Protein AF-A0A1R3GZV9-F1 (afdb_monomer_lite)

Organism: NCBI:txid93759

pLDDT: mean 89.67, std 16.59, range [40.22, 98.75]

Sequence (121 aa):
MQRKKGKVQRLSVRMKKLRSEMVEISEEQQKIKEGQRQVREKFEAIEFECDQLRKETNLILKQSVSTQIRLAFMFQILKARENGEFDKAAQLTSSLREFIARENQQKKILAPADEHALRNK

Secondary structure (DSSP, 8-state):
-HHHHHHHHHHHHHHHHHHHHHHHHHHHHHHHHHHHHHHHHHHHHHHHHHHHHHHHHHHHHHHHHHHHHHHHHHHHHHHHHHTT-HHHHHHHHHHHHHHHHHHHHHHHHT---TTSTTS--

Foldseek 3Di:
DVVVVVVVVVVVVVVVVVVVVVVVVVVVVVVVVVVVVVVVVVVVVVVVVVVVVVVVVVVVVVVVVLVVVLVVLVVVLVVCVVVVVVVVNVVSVVVSVVSVVVVVVVVVVPDPPPPPPPPDD

Structure (mmCIF, N/CA/C/O backbone):
data_AF-A0A1R3GZV9-F1
#
_entry.id   AF-A0A1R3GZV9-F1
#
loop_
_atom_site.group_PDB
_atom_site.id
_atom_site.type_symbol
_atom_site.label_atom_id
_atom_site.label_alt_id
_atom_site.label_comp_id
_atom_site.label_asym_id
_atom_site.label_entity_id
_atom_site.label_seq_id
_atom_site.pdbx_PDB_ins_code
_atom_site.Cartn_x
_atom_site.Cartn_y
_atom_site.Cartn_z
_atom_site.occupancy
_atom_site.B_iso_or_equiv
_atom_site.auth_seq_id
_atom_site.auth_comp_id
_atom_site.auth_asym_id
_atom_site.auth_atom_id
_atom_site.pdbx_PDB_model_num
ATOM 1 N N . MET A 1 1 ? -40.115 -5.991 71.607 1.00 56.81 1 MET A N 1
ATOM 2 C CA . MET A 1 1 ? -40.202 -5.242 70.324 1.00 56.81 1 MET A CA 1
ATOM 3 C C . MET A 1 1 ? -38.918 -4.498 69.906 1.00 56.81 1 MET A C 1
ATOM 5 O O . MET A 1 1 ? -38.694 -4.364 68.708 1.00 56.81 1 MET A O 1
ATOM 9 N N . GLN A 1 2 ? -38.039 -4.056 70.820 1.00 60.59 2 GLN A N 1
ATOM 10 C CA . GLN A 1 2 ? -36.851 -3.240 70.478 1.00 60.59 2 GLN A CA 1
ATOM 11 C C . GLN A 1 2 ? -35.790 -3.943 69.592 1.00 60.59 2 GLN A C 1
ATOM 13 O O . GLN A 1 2 ? -35.286 -3.339 68.648 1.00 60.59 2 GLN A O 1
ATOM 18 N N . ARG A 1 3 ? -35.513 -5.245 69.796 1.00 62.59 3 ARG A N 1
ATOM 19 C CA . ARG A 1 3 ? -34.551 -6.022 68.972 1.00 62.59 3 ARG A CA 1
ATOM 20 C C . ARG A 1 3 ? -34.915 -6.113 67.477 1.00 62.59 3 ARG A C 1
ATOM 22 O O . ARG A 1 3 ? -34.016 -6.174 66.641 1.00 62.59 3 ARG A O 1
ATOM 29 N N . LYS A 1 4 ? -36.211 -6.107 67.121 1.00 66.12 4 LYS A N 1
ATOM 30 C CA . LYS A 1 4 ? -36.667 -6.116 65.712 1.00 66.12 4 LYS A CA 1
ATOM 31 C C . LYS A 1 4 ? -36.413 -4.763 65.027 1.00 66.12 4 LYS A C 1
ATOM 33 O O . LYS A 1 4 ? -35.942 -4.760 63.895 1.00 66.12 4 LYS A O 1
ATOM 38 N N . LYS A 1 5 ? -36.620 -3.632 65.721 1.00 70.69 5 LYS A N 1
ATOM 39 C CA . LYS A 1 5 ? -36.350 -2.279 65.185 1.00 70.69 5 LYS A CA 1
ATOM 40 C C . LYS A 1 5 ? -34.868 -2.074 64.835 1.00 70.69 5 LYS A C 1
ATOM 42 O O . LYS A 1 5 ? -34.565 -1.617 63.738 1.00 70.69 5 LYS A O 1
ATOM 47 N N . GLY A 1 6 ? -33.945 -2.511 65.698 1.00 79.06 6 GLY A N 1
ATOM 48 C CA . GLY A 1 6 ? -32.500 -2.404 65.435 1.00 79.06 6 GLY A CA 1
ATOM 49 C C . GLY A 1 6 ? -32.016 -3.214 64.221 1.00 79.06 6 GLY A C 1
ATOM 50 O O . GLY A 1 6 ? -31.146 -2.757 63.478 1.00 79.06 6 GLY A O 1
ATOM 51 N N . LYS A 1 7 ? -32.605 -4.395 63.964 1.00 81.75 7 LYS A N 1
ATOM 52 C CA . LYS A 1 7 ? -32.315 -5.189 62.753 1.00 81.75 7 LYS A CA 1
ATOM 53 C C . LYS A 1 7 ? -32.810 -4.498 61.479 1.00 81.75 7 LYS A C 1
ATOM 55 O O . LYS A 1 7 ? -32.061 -4.438 60.508 1.00 81.75 7 LYS A O 1
ATOM 60 N N . VAL A 1 8 ? -34.027 -3.951 61.496 1.00 87.94 8 VAL A N 1
ATOM 61 C CA . VAL A 1 8 ? -34.605 -3.215 60.355 1.00 87.94 8 VAL A CA 1
ATOM 62 C C . VAL A 1 8 ? -33.770 -1.976 60.025 1.00 87.94 8 VAL A C 1
ATOM 64 O O . VAL A 1 8 ? -33.472 -1.720 58.861 1.00 87.94 8 VAL A O 1
ATOM 67 N N . GLN A 1 9 ? -33.307 -1.249 61.042 1.00 88.50 9 GLN A N 1
ATOM 68 C CA . GLN A 1 9 ? -32.485 -0.057 60.841 1.00 88.50 9 GLN A CA 1
ATOM 69 C C . GLN A 1 9 ? -31.104 -0.391 60.257 1.00 88.50 9 GLN A C 1
ATOM 71 O O . GLN A 1 9 ? -30.650 0.270 59.326 1.00 88.50 9 GLN A O 1
ATOM 76 N N . ARG A 1 10 ? -30.472 -1.481 60.717 1.00 90.38 10 ARG A N 1
ATOM 77 C CA . ARG A 1 10 ? -29.214 -1.985 60.141 1.00 90.38 10 ARG A CA 1
ATOM 78 C C . ARG A 1 10 ? -29.379 -2.419 58.680 1.00 90.38 10 ARG A C 1
ATOM 80 O O . ARG A 1 10 ? -28.494 -2.163 57.866 1.00 90.38 10 ARG A O 1
ATOM 87 N N . LEU A 1 11 ? -30.503 -3.055 58.349 1.00 93.00 11 LEU A N 1
ATOM 88 C CA . LEU A 1 11 ? -30.830 -3.444 56.976 1.00 93.00 11 LEU A CA 1
ATOM 89 C C . LEU A 1 11 ? -31.011 -2.211 56.077 1.00 93.00 11 LEU A C 1
ATOM 91 O O . LEU A 1 11 ? -30.458 -2.168 54.984 1.00 93.00 11 LEU A O 1
ATOM 95 N N . SER A 1 12 ? -31.703 -1.179 56.571 1.00 93.31 12 SER A N 1
ATO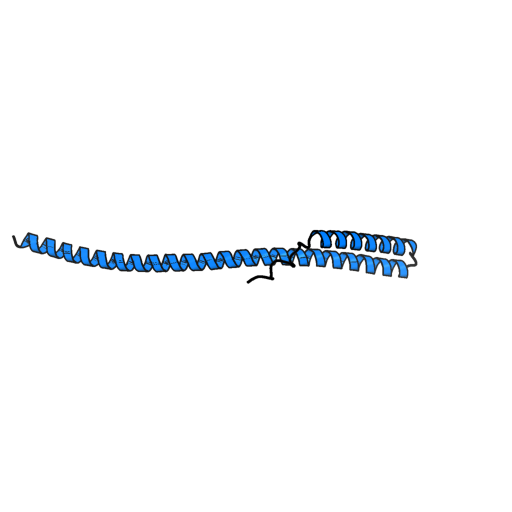M 96 C CA . SER A 1 12 ? -31.895 0.087 55.852 1.00 93.31 12 SER A CA 1
ATOM 97 C C . SER A 1 12 ? -30.568 0.771 55.513 1.00 93.31 12 SER A C 1
ATOM 99 O O . SER A 1 12 ? -30.369 1.184 54.372 1.00 93.31 12 SER A O 1
ATOM 101 N N . VAL A 1 13 ? -29.630 0.836 56.465 1.00 94.31 13 VAL A N 1
ATOM 102 C CA . VAL A 1 13 ? -28.296 1.416 56.231 1.00 94.31 13 VAL A CA 1
ATOM 103 C C . VAL A 1 13 ? -27.527 0.626 55.170 1.00 94.31 13 VAL A C 1
ATOM 105 O O . VAL A 1 13 ? -26.962 1.224 54.258 1.00 94.31 13 VAL A O 1
ATOM 108 N N . ARG A 1 14 ? -27.558 -0.714 55.228 1.00 95.56 14 ARG A N 1
ATOM 109 C CA . ARG A 1 14 ? -26.924 -1.564 54.205 1.00 95.56 14 ARG A CA 1
ATOM 110 C C . ARG A 1 14 ? -27.535 -1.362 52.819 1.00 95.56 14 ARG A C 1
ATOM 112 O O . ARG A 1 14 ? -26.792 -1.254 51.854 1.00 95.56 14 ARG A O 1
ATOM 119 N N . MET A 1 15 ? -28.860 -1.258 52.717 1.00 95.56 15 MET A N 1
ATOM 120 C CA . MET A 1 15 ? -29.535 -0.992 51.441 1.00 95.56 15 MET A CA 1
ATOM 121 C C . MET A 1 15 ? -29.217 0.394 50.884 1.00 95.56 15 MET A C 1
ATOM 123 O O . MET A 1 15 ? -29.075 0.528 49.674 1.00 95.56 15 MET A O 1
ATOM 127 N N . LYS A 1 16 ? -29.062 1.416 51.734 1.00 95.94 16 LYS A N 1
ATOM 128 C CA . LYS A 1 16 ? -28.598 2.738 51.285 1.00 95.94 16 LYS A CA 1
ATOM 129 C C . LYS A 1 16 ? -27.174 2.677 50.736 1.00 95.94 16 LYS A C 1
ATOM 131 O O . LYS A 1 16 ? -26.935 3.214 49.662 1.00 95.94 16 LYS A O 1
ATOM 136 N N . LYS A 1 17 ? -26.266 1.981 51.432 1.00 96.56 17 LYS A N 1
ATOM 137 C CA . LYS A 1 17 ? -24.885 1.796 50.968 1.00 96.56 17 LYS A CA 1
ATOM 138 C C . LYS A 1 17 ? -24.838 1.077 49.619 1.00 96.56 17 LYS A C 1
ATOM 140 O O . LYS A 1 17 ? -24.239 1.592 48.688 1.00 96.56 17 LYS A O 1
ATOM 145 N N . LEU A 1 18 ? -25.552 -0.044 49.499 1.00 97.31 18 LEU A N 1
ATOM 146 C CA . LEU A 1 18 ? -25.620 -0.814 48.257 1.00 97.31 18 LEU A CA 1
ATOM 147 C C . LEU A 1 18 ? -26.154 0.026 47.089 1.00 97.31 18 LEU A C 1
ATOM 149 O O . LEU A 1 18 ? -25.631 -0.053 45.988 1.00 97.31 18 LEU A O 1
ATOM 153 N N . ARG A 1 19 ? -27.180 0.856 47.320 1.00 96.94 19 ARG A N 1
ATOM 154 C CA . ARG A 1 19 ? -27.696 1.763 46.284 1.00 96.94 19 ARG A CA 1
ATOM 155 C C . ARG A 1 19 ? -26.655 2.790 45.840 1.00 96.94 19 ARG A C 1
ATOM 157 O O . ARG A 1 19 ? -26.581 3.048 44.649 1.00 96.94 19 ARG A O 1
ATOM 164 N N . SER A 1 20 ? -25.875 3.346 46.768 1.00 97.44 20 SER A N 1
ATOM 165 C CA . SER A 1 20 ? -24.780 4.270 46.433 1.00 97.44 20 SER A CA 1
ATOM 166 C C . SER A 1 20 ? -23.722 3.580 45.574 1.00 97.44 20 SER A C 1
ATOM 168 O O . SER A 1 20 ? -23.408 4.061 44.494 1.00 97.44 20 SER A O 1
ATOM 170 N N . GLU A 1 21 ? -23.262 2.401 46.003 1.00 97.81 21 GLU A N 1
ATOM 171 C CA . GLU A 1 21 ? -22.278 1.599 45.264 1.00 97.81 21 GLU A CA 1
ATOM 172 C C . GLU A 1 21 ? -22.795 1.231 43.860 1.00 97.81 21 GLU A C 1
ATOM 174 O O . GLU A 1 21 ? -22.058 1.306 42.884 1.00 97.81 21 GLU A O 1
ATOM 179 N N . MET A 1 22 ? -24.082 0.891 43.721 1.00 97.75 22 MET A N 1
ATOM 180 C CA . MET A 1 22 ? -24.685 0.609 42.412 1.00 97.75 22 MET A CA 1
ATOM 181 C C . MET A 1 22 ? -24.719 1.829 41.484 1.00 97.75 22 MET A C 1
ATOM 183 O O . MET A 1 22 ? -24.565 1.662 40.275 1.00 97.75 22 MET A O 1
ATOM 187 N N . VAL A 1 23 ? -24.940 3.035 42.018 1.00 97.81 23 VAL A N 1
ATOM 188 C CA . VAL A 1 23 ? -24.907 4.272 41.221 1.00 97.81 23 VAL A CA 1
ATOM 189 C C . VAL A 1 23 ? -23.485 4.538 40.733 1.00 97.81 23 VAL A C 1
ATOM 191 O O . VAL A 1 23 ? -23.296 4.726 39.535 1.00 97.81 23 VAL A O 1
ATOM 194 N N . GLU A 1 24 ? -22.493 4.450 41.621 1.00 97.94 24 GLU A N 1
ATOM 195 C CA . GLU A 1 24 ? -21.075 4.622 41.270 1.00 97.94 24 GLU A CA 1
ATOM 196 C C . GLU A 1 24 ? -20.639 3.623 40.187 1.00 97.94 24 GLU A C 1
ATOM 198 O O . GLU A 1 24 ? -20.093 4.019 39.158 1.00 97.94 24 GLU A O 1
ATOM 203 N N . ILE A 1 25 ? -20.984 2.339 40.348 1.00 98.00 25 ILE A N 1
ATOM 204 C CA . ILE A 1 25 ? -20.711 1.308 39.336 1.00 98.00 25 ILE A CA 1
ATOM 205 C C . ILE A 1 25 ? -21.391 1.655 38.007 1.00 98.00 25 ILE A C 1
ATOM 207 O O . ILE A 1 25 ? -20.785 1.500 36.949 1.00 98.00 25 ILE A O 1
ATOM 211 N N . SER A 1 26 ? -22.642 2.122 38.027 1.00 97.94 26 SER A N 1
ATOM 212 C CA . SER A 1 26 ? -23.356 2.489 36.799 1.00 97.94 26 SER A CA 1
ATOM 213 C C . SER A 1 26 ? -22.665 3.636 36.056 1.00 97.94 26 SER A C 1
ATOM 215 O O . SER A 1 26 ? -22.575 3.604 34.828 1.00 97.94 26 SER A O 1
ATOM 217 N N . GLU A 1 27 ? -22.159 4.635 36.779 1.00 98.25 27 GLU A N 1
ATOM 218 C CA . GLU A 1 27 ? -21.418 5.755 36.196 1.00 98.25 27 GLU A CA 1
ATOM 219 C C . GLU A 1 27 ? -20.070 5.309 35.615 1.00 98.25 27 GLU A C 1
ATOM 221 O O . GLU A 1 27 ? -19.695 5.722 34.514 1.00 98.25 27 GLU A O 1
ATOM 226 N N . GLU A 1 28 ? -19.346 4.432 36.314 1.00 98.50 28 GLU A N 1
ATOM 227 C CA . GLU A 1 28 ? -18.101 3.845 35.811 1.00 98.50 28 GLU A CA 1
ATOM 228 C C . GLU A 1 28 ? -18.334 3.016 34.546 1.00 98.50 28 GLU A C 1
ATOM 230 O O . GLU A 1 28 ? -17.620 3.185 33.557 1.00 98.50 28 GLU A O 1
ATOM 235 N N . GLN A 1 29 ? -19.374 2.179 34.525 1.00 98.50 29 GLN A N 1
ATOM 236 C CA . GLN A 1 29 ? -19.735 1.391 33.345 1.00 98.50 29 GLN A CA 1
ATOM 237 C C . GLN A 1 29 ? -20.092 2.279 32.150 1.00 98.50 29 GLN A C 1
ATOM 239 O O . GLN A 1 29 ? -19.717 1.971 31.017 1.00 98.50 29 GLN A O 1
ATOM 244 N N . GLN A 1 30 ? -20.759 3.413 32.382 1.00 98.25 30 GLN A N 1
ATOM 245 C CA . GLN A 1 30 ? -21.043 4.376 31.321 1.00 98.25 30 GLN A CA 1
ATOM 246 C C . GLN A 1 30 ? -19.756 4.991 30.752 1.00 98.25 30 GLN A C 1
ATOM 248 O O . GLN A 1 30 ? -19.610 5.068 29.531 1.00 98.25 30 GLN A O 1
ATOM 253 N N . LYS A 1 31 ? -18.799 5.368 31.611 1.00 98.38 31 LYS A N 1
ATOM 254 C CA . LYS A 1 31 ? -17.484 5.878 31.183 1.00 98.38 31 LYS A CA 1
ATOM 255 C C . LYS A 1 31 ? -16.696 4.827 30.398 1.00 98.38 31 LYS A C 1
ATOM 257 O O . LYS A 1 31 ? -16.119 5.154 29.364 1.00 98.38 31 LYS A O 1
ATOM 262 N N . ILE A 1 32 ? -16.709 3.568 30.843 1.00 98.56 32 ILE A N 1
ATOM 263 C CA . ILE A 1 32 ? -16.054 2.453 30.141 1.00 98.56 32 ILE A CA 1
ATOM 264 C C . ILE A 1 32 ? -16.669 2.262 28.755 1.00 98.56 32 ILE A C 1
ATOM 266 O O . ILE A 1 32 ? -15.937 2.183 27.770 1.00 98.56 32 ILE A O 1
ATOM 270 N N . LYS A 1 33 ? -18.003 2.226 28.660 1.00 98.44 33 LYS A N 1
ATOM 271 C CA . LYS A 1 33 ? -18.711 2.056 27.386 1.00 98.44 33 LYS A CA 1
ATOM 272 C C . LYS A 1 33 ? -18.373 3.174 26.400 1.00 98.44 33 LYS A C 1
ATOM 274 O O . LYS A 1 33 ? -18.136 2.906 25.225 1.00 98.44 33 LYS A O 1
ATOM 279 N N . GLU A 1 34 ? -18.326 4.410 26.882 1.00 98.50 34 GLU A N 1
ATOM 280 C CA . GLU A 1 34 ? -17.962 5.562 26.062 1.00 98.50 34 GLU A CA 1
ATOM 281 C C . GLU A 1 34 ? -16.494 5.506 25.617 1.00 98.50 34 GLU A C 1
ATOM 283 O O . GLU A 1 34 ? -16.201 5.691 24.438 1.00 98.50 34 GLU A O 1
ATOM 288 N N . GLY A 1 35 ? -15.574 5.145 26.517 1.00 98.44 35 GLY A N 1
ATOM 289 C CA . GLY A 1 35 ? -14.171 4.926 26.164 1.00 98.44 35 GLY A CA 1
ATOM 290 C C . GLY A 1 35 ? -13.998 3.833 25.104 1.00 98.44 35 GLY A C 1
ATOM 291 O O . GLY A 1 35 ? -13.276 4.022 24.128 1.00 98.44 35 GLY A O 1
ATOM 292 N N . GLN A 1 36 ? -14.713 2.713 25.237 1.00 98.56 36 GLN A N 1
ATOM 293 C CA . GLN A 1 36 ? -14.699 1.630 24.249 1.00 98.56 36 GLN A CA 1
ATOM 294 C C . GLN A 1 36 ? -15.245 2.072 22.887 1.00 98.56 36 GLN A C 1
ATOM 296 O O . GLN A 1 36 ? -14.680 1.695 21.860 1.00 98.56 36 GLN A O 1
ATOM 301 N N . ARG A 1 37 ? -16.313 2.881 22.867 1.00 98.31 37 ARG A N 1
ATOM 302 C CA . ARG A 1 37 ? -16.865 3.459 21.633 1.00 98.31 37 ARG A CA 1
ATOM 303 C C . ARG A 1 37 ? -15.823 4.321 20.922 1.00 98.31 37 ARG A C 1
ATOM 305 O O . ARG A 1 37 ? -15.548 4.092 19.751 1.00 98.31 37 ARG A O 1
ATOM 312 N N . GLN A 1 38 ? -15.194 5.245 21.646 1.00 98.56 38 GLN A N 1
ATOM 313 C CA . GLN A 1 38 ? -14.172 6.135 21.087 1.00 98.56 38 GLN A CA 1
ATOM 314 C C . GLN A 1 38 ? -12.955 5.370 20.561 1.00 98.56 38 GLN A C 1
ATOM 316 O O . GLN A 1 38 ? -12.408 5.716 19.517 1.00 98.56 38 GLN A O 1
ATOM 321 N N . VAL A 1 39 ? -12.515 4.335 21.283 1.00 98.50 39 VAL A N 1
ATOM 322 C CA . VAL A 1 39 ? -11.417 3.475 20.830 1.00 98.50 39 VAL A CA 1
ATOM 323 C C . VAL A 1 39 ? -11.807 2.775 19.531 1.00 98.50 39 VAL A C 1
ATOM 325 O O . VAL A 1 39 ? -11.044 2.842 18.572 1.00 98.50 39 VAL A O 1
ATOM 328 N N . ARG A 1 40 ? -13.000 2.174 19.461 1.00 98.44 40 ARG A N 1
ATOM 329 C CA . ARG A 1 40 ? -13.489 1.509 18.246 1.00 98.44 40 ARG A CA 1
ATOM 330 C C . ARG A 1 40 ? -13.521 2.455 17.046 1.00 98.44 40 ARG A C 1
ATOM 332 O O . ARG A 1 40 ? -12.964 2.113 16.013 1.00 98.44 40 ARG A O 1
ATOM 339 N N . GLU A 1 41 ? -14.101 3.640 17.202 1.00 98.31 41 GLU A N 1
ATOM 340 C CA . GLU A 1 41 ? -14.200 4.630 16.119 1.00 98.31 41 GLU A CA 1
ATOM 341 C C . GLU A 1 41 ? -12.820 5.044 15.593 1.00 98.31 41 GLU A C 1
ATOM 343 O O . GLU A 1 41 ? -12.622 5.173 14.386 1.00 98.31 41 GLU A O 1
ATOM 348 N N . LYS A 1 42 ? -11.832 5.194 16.484 1.00 98.50 42 LYS A N 1
ATOM 349 C CA . LYS A 1 42 ? -10.447 5.471 16.080 1.00 98.50 42 LYS A CA 1
ATOM 350 C C . LYS A 1 42 ? -9.823 4.306 15.317 1.00 98.50 42 LYS A C 1
ATOM 352 O O . LYS A 1 42 ? -9.133 4.545 14.333 1.00 98.50 42 LYS A O 1
ATOM 357 N N . PHE A 1 43 ? -10.048 3.068 15.756 1.00 98.50 43 PHE A N 1
ATOM 358 C CA . PHE A 1 43 ? -9.546 1.888 15.047 1.00 98.50 43 PHE A CA 1
ATOM 359 C C . PHE A 1 43 ? -10.171 1.752 13.657 1.00 98.50 43 PHE A C 1
ATOM 361 O O . PHE A 1 43 ? -9.437 1.546 12.699 1.00 98.50 43 PHE A O 1
ATOM 368 N N . GLU A 1 44 ? -11.483 1.952 13.526 1.00 98.31 44 GLU A N 1
ATOM 369 C CA . GLU A 1 44 ? -12.176 1.920 12.231 1.00 98.31 44 GLU A CA 1
ATOM 370 C C . GLU A 1 44 ? -11.639 2.999 11.271 1.00 98.31 44 GLU A C 1
ATOM 372 O O . GLU A 1 44 ? -11.418 2.726 10.090 1.00 98.31 44 GLU A O 1
ATOM 377 N N . ALA A 1 45 ? -11.351 4.206 11.773 1.00 98.31 45 ALA A N 1
ATOM 378 C CA . ALA A 1 45 ? -10.719 5.262 10.979 1.00 98.31 45 ALA A CA 1
ATOM 379 C C . ALA A 1 45 ? -9.293 4.886 10.533 1.00 98.31 45 ALA A C 1
ATOM 381 O O . ALA A 1 45 ? -8.951 5.052 9.362 1.00 98.31 45 ALA A O 1
ATOM 382 N N . ILE A 1 46 ? -8.479 4.328 11.438 1.00 98.38 46 ILE A N 1
ATOM 383 C CA . ILE A 1 46 ? -7.120 3.861 11.121 1.00 98.38 46 ILE A CA 1
ATOM 384 C C . ILE A 1 46 ? -7.156 2.742 10.077 1.00 98.38 46 ILE A C 1
ATOM 386 O O . ILE A 1 46 ? -6.355 2.754 9.145 1.00 98.38 46 ILE A O 1
ATOM 390 N N . GLU A 1 47 ? -8.060 1.773 10.213 1.00 98.38 47 GLU A N 1
ATOM 391 C CA . GLU A 1 47 ? -8.217 0.684 9.244 1.00 98.38 47 GLU A CA 1
ATOM 392 C C . GLU A 1 47 ? -8.588 1.224 7.861 1.00 98.38 47 GLU A C 1
ATOM 394 O O . GLU A 1 47 ? -7.974 0.833 6.864 1.00 98.38 47 GLU A O 1
ATOM 399 N N . PHE A 1 48 ? -9.520 2.179 7.801 1.00 97.94 48 PHE A N 1
ATOM 400 C CA . PHE A 1 48 ? -9.884 2.845 6.555 1.00 97.94 48 PHE A CA 1
ATOM 401 C C . PHE A 1 48 ? -8.682 3.551 5.909 1.00 97.94 48 PHE A C 1
ATOM 403 O O . PHE A 1 48 ? -8.420 3.356 4.720 1.00 97.94 48 PHE A O 1
ATOM 410 N N . GLU A 1 49 ? -7.922 4.334 6.679 1.00 98.19 49 GLU A N 1
ATOM 411 C CA . GLU A 1 49 ? -6.715 5.011 6.189 1.00 98.19 49 GLU A CA 1
ATOM 412 C C . GLU A 1 49 ? -5.641 4.014 5.727 1.00 98.19 49 GLU A C 1
ATOM 414 O O . GLU A 1 49 ? -5.059 4.190 4.655 1.00 98.19 49 GLU A O 1
ATOM 419 N N . CYS A 1 50 ? -5.416 2.924 6.470 1.00 98.44 50 CYS A N 1
ATOM 420 C CA . CYS A 1 50 ? -4.479 1.867 6.083 1.00 98.44 50 CYS A CA 1
ATOM 421 C C . CYS A 1 50 ? -4.856 1.230 4.742 1.00 98.44 50 CYS A C 1
ATOM 423 O O . CYS A 1 50 ? -3.984 0.937 3.918 1.00 98.44 50 CYS A O 1
ATOM 425 N N . ASP A 1 51 ? -6.148 1.011 4.506 1.00 97.69 51 ASP A N 1
ATOM 426 C CA . ASP A 1 51 ? -6.639 0.447 3.255 1.00 97.69 51 ASP A CA 1
ATOM 427 C C . ASP A 1 51 ? -6.451 1.404 2.074 1.00 97.69 51 ASP A C 1
ATOM 429 O O . ASP A 1 51 ? -6.065 0.957 0.988 1.00 97.69 51 ASP A O 1
ATOM 433 N N . GLN A 1 52 ? -6.665 2.710 2.267 1.00 97.31 52 GLN A N 1
ATOM 434 C CA . GLN A 1 52 ? -6.360 3.708 1.236 1.00 97.31 52 GLN A CA 1
ATOM 435 C C . GLN A 1 52 ? -4.858 3.771 0.957 1.00 97.31 52 GLN A C 1
ATOM 437 O O . GLN A 1 52 ? -4.445 3.638 -0.196 1.00 97.31 52 GLN A O 1
ATOM 442 N N . LEU A 1 53 ? -4.031 3.836 2.003 1.00 98.12 53 LEU A N 1
ATOM 443 C CA . LEU A 1 53 ? -2.578 3.869 1.865 1.00 98.12 53 LEU A CA 1
ATOM 444 C C . LEU A 1 53 ? -2.050 2.630 1.131 1.00 98.12 53 LEU A C 1
ATOM 446 O O . LEU A 1 53 ? -1.158 2.732 0.285 1.00 98.12 53 LEU A O 1
ATOM 450 N N . ARG A 1 54 ? -2.624 1.447 1.388 1.00 97.62 54 ARG A N 1
ATOM 451 C CA . ARG A 1 54 ? -2.273 0.214 0.668 1.00 97.62 54 ARG A CA 1
ATOM 452 C C . ARG A 1 54 ? -2.627 0.305 -0.818 1.00 97.62 54 ARG A C 1
ATOM 454 O O . ARG A 1 54 ? -1.842 -0.143 -1.656 1.00 97.62 54 ARG A O 1
ATOM 461 N N . LYS A 1 55 ? -3.786 0.872 -1.170 1.00 96.19 55 LYS A N 1
ATOM 462 C CA . LYS A 1 55 ? -4.192 1.076 -2.574 1.00 96.19 55 LYS A CA 1
ATOM 463 C C . LYS A 1 55 ? -3.250 2.043 -3.290 1.00 96.19 55 LYS A C 1
ATOM 465 O O . LYS A 1 55 ? -2.766 1.711 -4.373 1.00 96.19 55 LYS A O 1
ATOM 470 N N . GLU A 1 56 ? -2.942 3.179 -2.672 1.00 95.69 56 GLU A N 1
ATOM 471 C CA . GLU A 1 56 ? -2.020 4.182 -3.217 1.00 95.69 56 GLU A CA 1
ATOM 472 C C . GLU A 1 56 ? -0.605 3.619 -3.384 1.00 95.69 56 GLU A C 1
ATOM 474 O O . GLU A 1 56 ? -0.017 3.714 -4.462 1.00 95.69 56 GLU A O 1
ATOM 479 N N . THR A 1 57 ? -0.090 2.927 -2.364 1.00 97.19 57 THR A N 1
ATOM 480 C CA . THR A 1 57 ? 1.225 2.268 -2.411 1.00 97.19 57 THR A CA 1
ATOM 481 C C . THR A 1 57 ? 1.299 1.264 -3.559 1.00 97.19 57 THR A C 1
ATOM 483 O O . THR A 1 57 ? 2.273 1.243 -4.312 1.00 97.19 57 THR A O 1
ATOM 486 N N . ASN A 1 58 ? 0.254 0.456 -3.755 1.00 95.69 58 ASN A N 1
ATOM 487 C CA . ASN A 1 58 ? 0.195 -0.493 -4.865 1.00 95.69 58 ASN A CA 1
ATOM 488 C C . ASN A 1 58 ? 0.182 0.203 -6.234 1.00 95.69 58 ASN A C 1
ATOM 490 O O . ASN A 1 58 ? 0.764 -0.315 -7.191 1.00 95.69 58 ASN A O 1
ATOM 494 N N . LEU A 1 59 ? -0.467 1.364 -6.351 1.00 93.38 59 LEU A N 1
ATOM 495 C CA . LEU A 1 59 ? -0.452 2.155 -7.580 1.00 93.38 59 LEU A CA 1
ATOM 496 C C . LEU A 1 59 ? 0.953 2.701 -7.868 1.00 93.38 59 LEU A C 1
ATOM 498 O O . LEU A 1 59 ? 1.455 2.533 -8.982 1.00 93.38 59 LEU A O 1
ATOM 502 N N . ILE A 1 60 ? 1.607 3.280 -6.859 1.00 95.44 60 ILE A N 1
ATOM 503 C CA . ILE A 1 60 ? 2.978 3.798 -6.958 1.00 95.44 60 ILE A CA 1
ATOM 504 C C . ILE A 1 60 ? 3.955 2.676 -7.316 1.00 95.44 60 ILE A C 1
ATOM 506 O O . ILE A 1 60 ? 4.804 2.856 -8.189 1.00 95.44 60 ILE A O 1
ATOM 510 N N . LEU A 1 61 ? 3.821 1.497 -6.703 1.00 96.25 61 LEU A N 1
ATOM 511 C CA . LEU A 1 61 ? 4.662 0.340 -7.002 1.00 96.25 61 LEU A CA 1
ATOM 512 C C . LEU A 1 61 ? 4.528 -0.078 -8.471 1.00 96.25 61 LEU A C 1
ATOM 514 O O . LEU A 1 61 ? 5.535 -0.240 -9.160 1.00 96.25 61 LEU A O 1
ATOM 518 N N . LYS A 1 62 ? 3.295 -0.192 -8.983 1.00 93.50 62 LYS A N 1
ATOM 519 C CA . LYS A 1 62 ? 3.045 -0.514 -10.399 1.00 93.50 62 LYS A CA 1
ATOM 520 C C . LYS A 1 62 ? 3.678 0.519 -11.335 1.00 93.50 62 LYS A C 1
ATOM 522 O O . LYS A 1 62 ? 4.321 0.147 -12.317 1.00 93.50 62 LYS A O 1
ATOM 527 N N . GLN A 1 63 ? 3.537 1.808 -11.023 1.00 93.38 63 GLN A N 1
ATOM 528 C CA . GLN A 1 63 ? 4.153 2.890 -11.800 1.00 93.38 63 GLN A CA 1
ATOM 529 C C . GLN A 1 63 ? 5.688 2.864 -11.728 1.00 93.38 63 GLN A C 1
ATOM 531 O O . GLN A 1 63 ? 6.358 3.099 -12.736 1.00 93.38 63 GLN A O 1
ATOM 536 N N . SER A 1 64 ? 6.249 2.534 -10.565 1.00 96.56 64 SER A N 1
ATOM 537 C CA . SER A 1 64 ? 7.695 2.428 -10.353 1.00 96.56 64 SER A CA 1
ATOM 538 C C . SER A 1 64 ? 8.292 1.285 -11.171 1.00 96.56 64 SER A C 1
ATOM 540 O O . SER A 1 64 ? 9.267 1.497 -11.889 1.00 96.56 64 SER A O 1
ATOM 542 N N . VAL A 1 65 ? 7.663 0.104 -11.149 1.00 96.38 65 VAL A N 1
ATOM 543 C CA . VAL A 1 65 ? 8.075 -1.049 -11.968 1.00 96.38 65 VAL A CA 1
ATOM 544 C C . VAL A 1 65 ? 8.013 -0.708 -13.457 1.00 96.38 65 VAL A C 1
ATOM 546 O O . VAL A 1 65 ? 8.965 -0.964 -14.190 1.00 96.38 65 VAL A O 1
ATOM 549 N N . SER A 1 66 ? 6.931 -0.070 -13.909 1.00 95.81 66 SER A N 1
ATOM 550 C CA . SER A 1 66 ? 6.821 0.390 -15.297 1.00 95.81 66 SER A CA 1
ATOM 551 C C . SER A 1 66 ? 7.959 1.342 -15.684 1.00 95.81 66 SER A C 1
ATOM 553 O O . SER A 1 66 ? 8.596 1.177 -16.727 1.00 95.81 66 SER A O 1
ATOM 555 N N . THR A 1 67 ? 8.264 2.310 -14.819 1.00 96.88 67 THR A N 1
ATOM 556 C CA . THR A 1 67 ? 9.349 3.272 -15.044 1.00 96.88 67 THR A CA 1
ATOM 557 C C . THR A 1 67 ? 10.701 2.571 -15.149 1.00 96.88 67 THR A C 1
ATOM 559 O O . THR A 1 67 ? 11.466 2.857 -16.070 1.00 96.88 67 THR A O 1
ATOM 562 N N . GLN A 1 68 ? 10.977 1.602 -14.272 1.00 98.19 68 GLN A N 1
ATOM 563 C CA . GLN A 1 68 ? 12.203 0.801 -14.326 1.00 98.19 68 GLN A CA 1
ATOM 564 C C . GLN A 1 68 ? 12.315 0.003 -15.631 1.00 98.19 68 GLN A C 1
ATOM 566 O O . GLN A 1 68 ? 13.377 0.003 -16.251 1.00 98.19 68 GLN A O 1
ATOM 571 N N . ILE A 1 69 ? 11.225 -0.617 -16.095 1.00 97.62 69 ILE A N 1
ATOM 572 C CA . ILE A 1 69 ? 11.197 -1.345 -17.374 1.00 97.62 69 ILE A CA 1
ATOM 573 C C . ILE A 1 69 ? 11.495 -0.398 -18.543 1.00 97.62 69 ILE A C 1
ATOM 575 O O . ILE A 1 69 ? 12.326 -0.714 -19.396 1.00 97.62 69 ILE A O 1
ATOM 579 N N . ARG A 1 70 ? 10.866 0.786 -18.578 1.00 97.94 70 ARG A N 1
ATOM 580 C CA . ARG A 1 70 ? 11.118 1.796 -19.621 1.00 97.94 70 ARG A CA 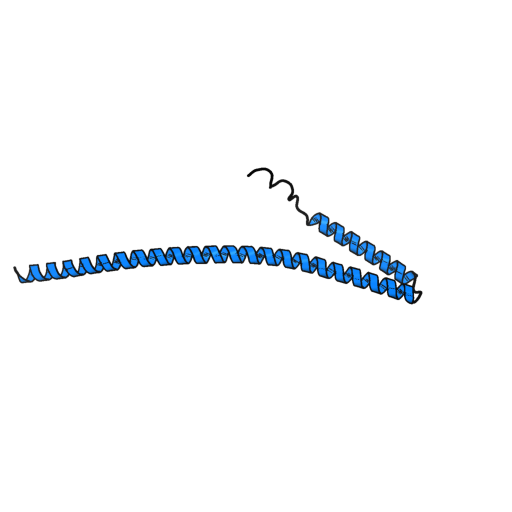1
ATOM 581 C C . ARG A 1 70 ? 12.587 2.222 -19.642 1.00 97.94 70 ARG A C 1
ATOM 583 O O . ARG A 1 70 ? 13.190 2.247 -20.712 1.00 97.94 70 ARG A O 1
ATOM 590 N N . LEU A 1 71 ? 13.170 2.499 -18.475 1.00 98.44 71 LEU A N 1
ATOM 591 C CA . LEU A 1 71 ? 14.588 2.844 -18.352 1.00 98.44 71 LEU A CA 1
ATOM 592 C C . LEU A 1 71 ? 15.492 1.707 -18.840 1.00 98.44 71 LEU A C 1
ATOM 594 O O . LEU A 1 71 ? 16.424 1.961 -19.599 1.00 98.44 71 LEU A O 1
ATOM 598 N N . ALA A 1 72 ? 15.199 0.458 -18.472 1.00 98.44 72 ALA A N 1
ATOM 599 C CA . ALA A 1 72 ? 15.966 -0.700 -18.922 1.00 98.44 72 ALA A CA 1
ATOM 600 C C . ALA A 1 72 ? 15.976 -0.821 -20.455 1.00 98.44 72 ALA A C 1
ATOM 602 O O . ALA A 1 72 ? 17.044 -0.984 -21.047 1.00 98.44 72 ALA A O 1
ATOM 603 N N . PHE A 1 73 ? 14.820 -0.659 -21.109 1.00 98.56 73 PHE A N 1
ATOM 604 C CA . PHE A 1 73 ? 14.751 -0.605 -22.572 1.00 98.56 73 PHE A CA 1
ATOM 605 C C . PHE A 1 73 ? 15.590 0.542 -23.142 1.00 98.56 73 PHE A C 1
ATOM 607 O O . PHE A 1 73 ? 16.360 0.325 -24.074 1.00 98.56 73 PHE A O 1
ATOM 614 N N . MET A 1 74 ? 15.471 1.752 -22.586 1.00 98.38 74 MET A N 1
ATOM 615 C CA . MET A 1 74 ? 16.232 2.917 -23.052 1.00 98.38 74 MET A CA 1
ATOM 616 C C . MET A 1 74 ? 17.744 2.676 -22.965 1.00 98.38 74 MET A C 1
ATOM 618 O O . MET A 1 74 ? 18.453 2.923 -23.940 1.00 98.38 74 MET A O 1
ATOM 622 N N . PHE A 1 75 ? 18.236 2.122 -21.854 1.00 98.69 75 PHE A N 1
ATOM 623 C CA . PHE A 1 75 ? 19.650 1.769 -21.706 1.00 98.69 75 PHE A CA 1
ATOM 624 C C . PHE A 1 75 ? 20.096 0.702 -22.711 1.00 98.69 75 PHE A C 1
ATOM 626 O O . PHE A 1 75 ? 21.149 0.845 -23.331 1.00 98.69 75 PHE A O 1
ATOM 633 N N . GLN A 1 76 ? 19.294 -0.345 -22.922 1.00 98.56 76 GLN A N 1
ATOM 634 C CA . GLN A 1 76 ? 19.613 -1.390 -23.898 1.00 98.56 76 GLN A CA 1
ATOM 635 C C . GLN A 1 76 ? 19.64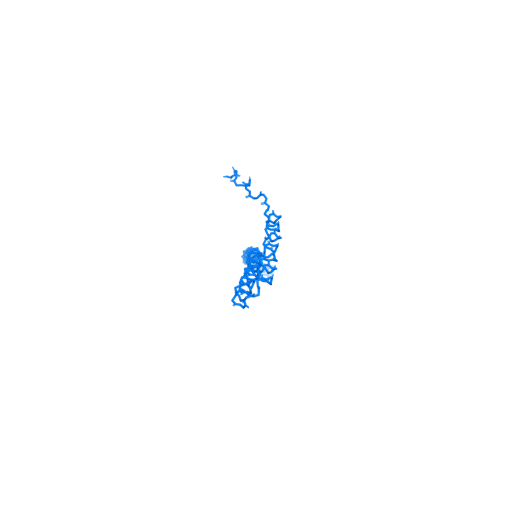2 -0.857 -25.336 1.00 98.56 76 GLN A C 1
ATOM 637 O O . GLN A 1 76 ? 20.496 -1.273 -26.116 1.00 98.56 76 GLN A O 1
ATOM 642 N N . ILE A 1 77 ? 18.755 0.082 -25.685 1.00 98.75 77 ILE A N 1
ATOM 643 C CA . ILE A 1 77 ? 18.749 0.747 -26.995 1.00 98.75 77 ILE A CA 1
ATOM 644 C C . ILE A 1 77 ? 20.026 1.565 -27.187 1.00 98.75 77 ILE A C 1
ATOM 646 O O . ILE A 1 77 ? 20.653 1.464 -28.240 1.00 98.75 77 ILE A O 1
ATOM 650 N N . LEU A 1 78 ? 20.415 2.365 -26.189 1.00 98.62 78 LEU A N 1
ATOM 651 C CA . LEU A 1 78 ? 21.644 3.160 -26.250 1.00 98.62 78 LEU A CA 1
ATOM 652 C C . LEU A 1 78 ? 22.870 2.263 -26.440 1.00 98.62 78 LEU A C 1
ATOM 654 O O . LEU A 1 78 ? 23.654 2.505 -27.351 1.00 98.62 78 LEU A O 1
ATOM 658 N N . LYS A 1 79 ? 22.967 1.177 -25.666 1.00 98.69 79 LYS A N 1
ATOM 659 C CA . LYS A 1 79 ? 24.054 0.198 -25.784 1.00 98.69 79 LYS A CA 1
ATOM 660 C C . LYS A 1 79 ? 24.084 -0.496 -27.150 1.00 98.69 79 LYS A C 1
ATOM 662 O O . LYS A 1 79 ? 25.145 -0.660 -27.736 1.00 98.69 79 LYS A O 1
ATOM 667 N N . ALA A 1 80 ? 22.926 -0.888 -27.684 1.00 98.69 80 ALA A N 1
ATOM 668 C CA . ALA A 1 80 ? 22.852 -1.489 -29.016 1.00 98.69 80 ALA A CA 1
ATOM 669 C C . ALA A 1 80 ? 23.321 -0.508 -30.104 1.00 98.69 80 ALA A C 1
ATOM 671 O O . ALA A 1 80 ? 24.047 -0.900 -31.010 1.00 98.69 80 ALA A O 1
ATOM 672 N N . ARG A 1 81 ? 22.962 0.778 -29.994 1.00 98.31 81 ARG A N 1
ATOM 673 C CA . ARG A 1 81 ? 23.432 1.820 -30.921 1.00 98.31 81 ARG A CA 1
ATOM 674 C C . ARG A 1 81 ? 24.934 2.059 -30.816 1.00 98.31 81 ARG A C 1
ATOM 676 O O . ARG A 1 81 ? 25.584 2.164 -31.847 1.00 98.31 81 ARG A O 1
ATOM 683 N N . GLU A 1 82 ? 25.466 2.124 -29.598 1.00 98.50 82 GLU A N 1
ATOM 684 C CA . GLU A 1 82 ? 26.905 2.254 -29.340 1.00 98.50 82 GLU A CA 1
ATOM 685 C C . GLU A 1 82 ? 27.699 1.100 -29.973 1.00 98.50 82 GLU A C 1
ATOM 687 O O . GLU A 1 82 ? 28.724 1.330 -30.606 1.00 98.50 82 GLU A O 1
ATOM 692 N N . ASN A 1 83 ? 27.169 -0.124 -29.902 1.00 98.31 83 ASN A N 1
ATOM 693 C CA . ASN A 1 83 ? 27.767 -1.315 -30.509 1.00 98.31 83 ASN A CA 1
ATOM 694 C C . ASN A 1 83 ? 27.551 -1.438 -32.035 1.00 98.31 83 ASN A C 1
ATOM 696 O O . ASN A 1 83 ? 27.996 -2.418 -32.630 1.00 98.31 83 ASN A O 1
ATOM 700 N N . GLY A 1 84 ? 26.824 -0.517 -32.678 1.00 98.31 84 GLY A N 1
ATOM 701 C CA . GLY A 1 84 ? 26.445 -0.633 -34.094 1.00 98.31 84 GLY A CA 1
ATOM 702 C C . GLY A 1 84 ? 25.371 -1.695 -34.394 1.00 98.31 84 GLY A C 1
ATOM 703 O O . GLY A 1 84 ? 25.098 -1.994 -35.554 1.00 98.31 84 GLY A O 1
ATOM 704 N N . GLU A 1 85 ? 24.718 -2.251 -33.370 1.00 98.56 85 GLU A N 1
ATOM 705 C CA . GLU A 1 85 ? 23.639 -3.243 -33.468 1.00 98.56 85 GLU A CA 1
ATOM 706 C C . GLU A 1 85 ? 22.289 -2.560 -33.794 1.00 98.56 85 GLU A C 1
ATOM 708 O O . GLU A 1 85 ? 21.340 -2.582 -33.000 1.00 98.56 85 GLU A O 1
ATOM 713 N N . PHE A 1 86 ? 22.182 -1.912 -34.960 1.00 98.00 86 PHE A N 1
ATOM 714 C CA . PHE A 1 86 ? 21.014 -1.088 -35.312 1.00 98.00 86 PHE A CA 1
ATOM 715 C C . PHE A 1 86 ? 19.705 -1.875 -35.432 1.00 98.00 86 PHE A C 1
ATOM 717 O O . PHE A 1 86 ? 18.670 -1.391 -34.968 1.00 98.00 86 PHE A O 1
ATOM 724 N N . ASP A 1 87 ? 19.740 -3.097 -35.965 1.00 98.25 87 ASP A N 1
ATOM 725 C CA . ASP A 1 87 ? 18.548 -3.951 -36.065 1.00 98.25 87 ASP A CA 1
ATOM 726 C C . ASP A 1 87 ? 17.978 -4.276 -34.681 1.00 98.25 87 ASP A C 1
ATOM 728 O O . ASP A 1 87 ? 16.775 -4.162 -34.433 1.00 98.25 87 ASP A O 1
ATOM 732 N N . LYS A 1 88 ? 18.856 -4.591 -33.725 1.00 98.19 88 LYS A N 1
ATOM 733 C CA . LYS A 1 88 ? 18.476 -4.840 -32.332 1.00 98.19 88 LYS A CA 1
ATOM 734 C C . LYS A 1 88 ? 17.959 -3.574 -31.657 1.00 98.19 88 LYS A C 1
ATOM 736 O O . LYS A 1 88 ? 16.955 -3.625 -30.948 1.00 98.19 88 LYS A O 1
ATOM 741 N N . ALA A 1 89 ? 18.595 -2.426 -31.895 1.00 98.56 89 ALA A N 1
ATOM 742 C CA . ALA A 1 89 ? 18.109 -1.144 -31.394 1.00 98.56 89 ALA A CA 1
ATOM 743 C C . ALA A 1 89 ? 16.699 -0.824 -31.929 1.00 98.56 89 ALA A C 1
ATOM 745 O O . ALA A 1 89 ? 15.852 -0.335 -31.176 1.00 98.56 89 ALA A O 1
ATOM 746 N N . ALA A 1 90 ? 16.419 -1.129 -33.200 1.00 98.44 90 ALA A N 1
ATOM 747 C CA . ALA A 1 90 ? 15.101 -0.956 -33.806 1.00 98.44 90 ALA A CA 1
ATOM 748 C C . ALA A 1 90 ? 14.053 -1.888 -33.174 1.00 98.44 9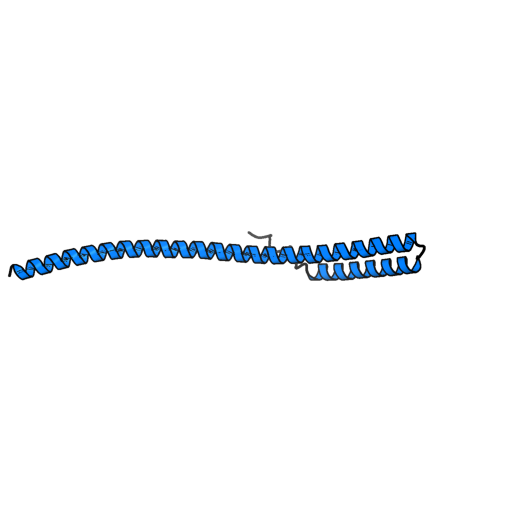0 ALA A C 1
ATOM 750 O O . ALA A 1 90 ? 12.973 -1.420 -32.799 1.00 98.44 90 ALA A O 1
ATOM 751 N N . GLN A 1 91 ? 14.392 -3.167 -32.974 1.00 98.56 91 GLN A N 1
ATOM 752 C CA . GLN A 1 91 ? 13.531 -4.139 -32.291 1.00 98.56 91 GLN A CA 1
ATOM 753 C C . GLN A 1 91 ? 13.194 -3.692 -30.862 1.00 98.56 91 GLN A C 1
ATOM 755 O O . GLN A 1 91 ? 12.019 -3.582 -30.518 1.00 98.56 91 GLN A O 1
ATOM 760 N N . LEU A 1 92 ? 14.202 -3.337 -30.057 1.00 98.56 92 LEU A N 1
ATOM 761 C CA . LEU A 1 92 ? 14.013 -2.843 -28.687 1.00 98.56 92 LEU A CA 1
ATOM 762 C C . LEU A 1 92 ? 13.151 -1.575 -28.642 1.00 98.56 92 LEU A C 1
ATOM 764 O O . LEU A 1 92 ? 12.288 -1.437 -27.776 1.00 98.56 92 LEU A O 1
ATOM 768 N N . THR A 1 93 ? 13.342 -0.663 -29.599 1.00 98.56 93 THR A N 1
ATOM 769 C CA . THR A 1 93 ? 12.521 0.551 -29.714 1.00 98.56 93 THR A CA 1
ATOM 770 C C . THR A 1 93 ? 11.060 0.206 -30.017 1.00 98.56 93 THR A C 1
ATOM 772 O O . THR A 1 93 ? 10.151 0.823 -29.461 1.00 98.56 93 THR A O 1
ATOM 775 N N . SER A 1 94 ? 10.812 -0.783 -30.881 1.00 98.31 94 SER A N 1
ATOM 776 C CA . SER A 1 94 ? 9.456 -1.257 -31.168 1.00 98.31 94 SER A CA 1
ATOM 777 C C . SER A 1 94 ? 8.799 -1.877 -29.935 1.00 98.31 94 SER A C 1
ATOM 779 O O . SER A 1 94 ? 7.684 -1.491 -29.586 1.00 98.31 94 SER A O 1
ATOM 781 N N . SER A 1 95 ? 9.518 -2.747 -29.222 1.00 98.31 95 SER A N 1
ATOM 782 C CA . SER A 1 95 ? 9.039 -3.374 -27.985 1.00 98.31 95 SER A CA 1
ATOM 783 C C . SER A 1 95 ? 8.716 -2.346 -26.898 1.00 98.31 95 SER A C 1
ATOM 785 O O . SER A 1 95 ? 7.680 -2.445 -26.244 1.00 98.31 95 SER A O 1
ATOM 787 N N . LEU A 1 96 ? 9.550 -1.310 -26.735 1.00 98.31 96 LEU A N 1
ATOM 788 C CA . LEU A 1 96 ? 9.283 -0.216 -25.798 1.00 98.31 96 LEU A CA 1
ATOM 789 C C . LEU A 1 96 ? 8.005 0.554 -26.166 1.00 98.31 96 LEU A C 1
ATOM 791 O O . LEU A 1 96 ? 7.197 0.860 -25.288 1.00 98.31 96 LEU A O 1
ATOM 795 N N . ARG A 1 97 ? 7.792 0.853 -27.456 1.00 98.19 97 ARG A N 1
ATOM 796 C CA . ARG A 1 97 ? 6.557 1.512 -27.920 1.00 98.19 97 ARG A CA 1
ATOM 797 C C . ARG A 1 97 ? 5.323 0.668 -27.626 1.00 98.19 97 ARG A C 1
ATOM 799 O O . ARG A 1 97 ? 4.329 1.204 -27.141 1.00 98.19 97 ARG A O 1
ATOM 806 N N . GLU A 1 98 ? 5.392 -0.633 -27.886 1.00 97.50 98 GLU A N 1
ATOM 807 C CA . GLU A 1 98 ? 4.290 -1.550 -27.606 1.00 97.50 98 GLU A CA 1
ATOM 808 C C . GLU A 1 98 ? 3.996 -1.644 -26.103 1.00 97.50 98 GLU A C 1
ATOM 810 O O . GLU A 1 98 ? 2.837 -1.554 -25.693 1.00 97.50 98 GLU A O 1
ATOM 815 N N . PHE A 1 99 ? 5.035 -1.746 -25.270 1.00 96.62 99 PHE A N 1
ATOM 816 C CA . PHE A 1 99 ? 4.898 -1.738 -23.814 1.00 96.62 99 PHE A CA 1
ATOM 817 C C . PHE A 1 99 ? 4.174 -0.477 -23.317 1.00 96.62 99 PHE A C 1
ATOM 819 O O . PHE A 1 99 ? 3.187 -0.577 -22.587 1.00 96.62 99 PHE A O 1
ATOM 826 N N . ILE A 1 100 ? 4.608 0.707 -23.767 1.00 96.00 100 ILE A N 1
ATOM 827 C CA . ILE A 1 100 ? 3.984 1.989 -23.405 1.00 96.00 100 ILE A CA 1
ATOM 828 C C . ILE A 1 100 ? 2.527 2.049 -23.886 1.00 96.00 100 ILE A C 1
ATOM 830 O O . ILE A 1 100 ? 1.657 2.525 -23.155 1.00 96.00 100 ILE A O 1
ATOM 834 N N . ALA A 1 101 ? 2.240 1.562 -25.095 1.00 95.94 101 ALA A N 1
ATOM 835 C CA . ALA A 1 101 ? 0.883 1.539 -25.634 1.00 95.94 101 ALA A CA 1
ATOM 836 C C . ALA A 1 101 ? -0.057 0.670 -24.782 1.00 95.94 101 ALA A C 1
ATOM 838 O O . ALA A 1 101 ? -1.140 1.131 -24.413 1.00 95.94 101 ALA A O 1
ATOM 839 N N . ARG A 1 102 ? 0.374 -0.543 -24.407 1.00 93.88 102 ARG A N 1
ATOM 840 C CA . ARG A 1 102 ? -0.392 -1.454 -23.536 1.00 93.88 102 ARG A CA 1
ATOM 841 C C . ARG A 1 102 ? -0.626 -0.853 -22.149 1.00 93.88 102 ARG A C 1
ATOM 843 O O . ARG A 1 102 ? -1.739 -0.895 -21.631 1.00 93.88 102 ARG A O 1
ATOM 850 N N . GLU A 1 103 ? 0.395 -0.236 -21.563 1.00 92.31 103 GLU A N 1
ATOM 851 C CA . GLU A 1 103 ? 0.271 0.412 -20.256 1.00 92.31 103 GLU A CA 1
ATOM 852 C C . GLU A 1 103 ? -0.711 1.596 -20.289 1.00 92.31 103 GLU A C 1
ATOM 854 O O . GLU A 1 103 ? -1.534 1.759 -19.387 1.00 92.31 103 GLU A O 1
ATOM 859 N N . ASN A 1 104 ? -0.670 2.412 -21.346 1.00 90.50 104 ASN A N 1
ATOM 860 C CA . ASN A 1 104 ? -1.594 3.533 -21.516 1.00 90.50 104 ASN A CA 1
ATOM 861 C C . ASN A 1 104 ? -3.046 3.064 -21.702 1.00 90.50 104 ASN A C 1
ATOM 863 O O . ASN A 1 104 ? -3.965 3.731 -21.227 1.00 90.50 104 ASN A O 1
ATOM 867 N N . GLN A 1 105 ? -3.269 1.919 -22.354 1.00 90.56 105 GLN A N 1
ATOM 868 C CA . GLN A 1 105 ? -4.596 1.297 -22.436 1.00 90.56 105 GLN A CA 1
ATOM 869 C C . GLN A 1 105 ? -5.091 0.857 -21.053 1.00 90.56 105 GLN A C 1
ATOM 871 O O . GLN A 1 105 ? -6.219 1.173 -20.684 1.00 90.56 105 GLN A O 1
ATOM 876 N N . GLN A 1 106 ? -4.240 0.209 -20.251 1.00 83.75 106 GLN A N 1
ATOM 877 C CA . GLN A 1 106 ? -4.592 -0.178 -18.881 1.00 83.75 106 GLN A CA 1
ATOM 878 C C . GLN A 1 106 ? -4.911 1.027 -17.990 1.00 83.75 106 GLN A C 1
ATOM 880 O O . GLN A 1 106 ? -5.894 0.987 -17.254 1.00 83.75 106 GLN A O 1
ATOM 885 N N . LYS A 1 107 ? -4.155 2.126 -18.094 1.00 80.50 107 LYS A N 1
ATOM 886 C CA . LYS A 1 107 ? -4.441 3.362 -17.342 1.00 80.50 107 LYS A CA 1
ATOM 887 C C . LYS A 1 107 ? -5.800 3.974 -17.694 1.00 80.50 107 LYS A C 1
ATOM 889 O O . LYS A 1 107 ? -6.478 4.456 -16.797 1.00 80.50 107 LYS A O 1
ATOM 894 N N . LYS A 1 108 ? -6.225 3.915 -18.963 1.00 74.56 108 LYS A N 1
ATOM 895 C CA . LYS A 1 108 ? -7.546 4.411 -19.397 1.00 74.56 108 LYS A CA 1
ATOM 896 C C . LYS A 1 108 ? -8.715 3.592 -18.844 1.00 74.56 108 LYS A C 1
ATOM 898 O O . LYS A 1 108 ? -9.775 4.151 -18.615 1.00 74.56 108 LYS A O 1
ATOM 903 N N . ILE A 1 109 ? -8.527 2.290 -18.630 1.00 68.94 109 ILE A N 1
ATOM 904 C CA . ILE A 1 109 ? -9.563 1.395 -18.083 1.00 68.94 109 ILE A CA 1
ATOM 905 C C . ILE A 1 109 ? -9.729 1.595 -16.565 1.00 68.94 109 ILE A C 1
ATOM 907 O O . ILE A 1 109 ? -10.814 1.405 -16.026 1.00 68.94 109 ILE A O 1
ATOM 911 N N . LEU A 1 110 ? -8.654 1.986 -15.877 1.00 58.91 110 LEU A N 1
ATOM 912 C CA . LEU A 1 110 ? -8.585 2.157 -14.421 1.00 58.91 110 LEU A CA 1
ATOM 913 C C . LEU A 1 110 ? -8.859 3.588 -13.932 1.00 58.91 110 LEU A C 1
ATOM 915 O O . LEU A 1 110 ? -8.697 3.832 -12.742 1.00 58.91 110 LEU A O 1
ATOM 919 N N . ALA A 1 111 ? -9.257 4.515 -14.806 1.00 51.00 111 ALA A N 1
ATOM 920 C CA . ALA A 1 111 ? -9.772 5.825 -14.417 1.00 51.00 111 ALA A CA 1
ATOM 921 C C . ALA A 1 111 ? -11.314 5.767 -14.409 1.00 51.00 111 ALA A C 1
ATOM 923 O O . ALA A 1 111 ? -11.916 5.857 -15.482 1.00 51.00 111 ALA A O 1
ATOM 924 N N . PRO A 1 112 ? -11.984 5.57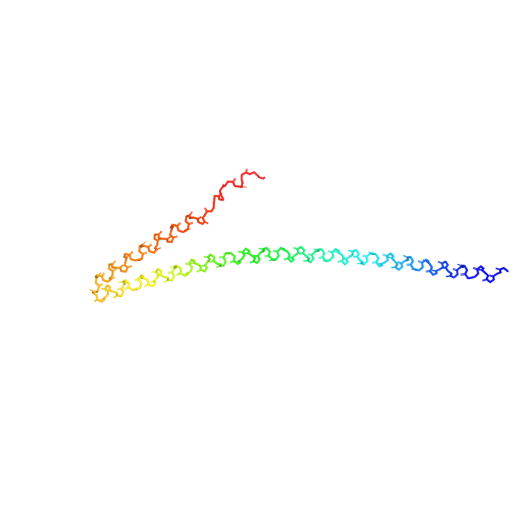2 -13.255 1.00 46.56 112 PRO A N 1
ATOM 925 C CA . PRO A 1 112 ? -13.421 5.776 -13.169 1.00 46.56 112 PRO A CA 1
ATOM 926 C C . PRO A 1 112 ? -13.734 7.259 -13.384 1.00 46.56 112 PRO A C 1
ATOM 928 O O . PRO A 1 112 ? -12.904 8.134 -13.138 1.00 46.56 112 PRO A O 1
ATOM 931 N N . ALA A 1 113 ? -14.951 7.524 -13.845 1.00 50.81 113 ALA A N 1
ATOM 932 C CA . ALA A 1 113 ? -15.529 8.842 -14.066 1.00 50.81 113 ALA A CA 1
ATOM 933 C C . ALA A 1 113 ? -15.752 9.630 -12.752 1.00 50.81 113 ALA A C 1
ATOM 935 O O . ALA A 1 113 ? -16.885 9.942 -12.393 1.00 50.81 113 ALA A O 1
ATOM 936 N N . ASP A 1 114 ? -14.678 9.982 -12.049 1.00 46.91 114 ASP A N 1
ATOM 937 C CA . ASP A 1 114 ? -14.703 10.766 -10.806 1.00 46.91 114 ASP A CA 1
ATOM 938 C C . ASP A 1 114 ? -14.668 12.285 -11.060 1.00 46.91 114 ASP A C 1
ATOM 940 O O . ASP A 1 114 ? -14.041 13.036 -10.320 1.00 46.91 114 ASP A O 1
ATOM 944 N N . GLU A 1 115 ? -15.353 12.775 -12.099 1.00 44.62 115 GLU A N 1
ATOM 945 C CA . GLU A 1 115 ? -15.466 14.225 -12.350 1.00 44.62 115 GLU A CA 1
ATOM 946 C C . GLU A 1 115 ? -16.860 14.812 -12.068 1.00 44.62 115 GLU A C 1
ATOM 948 O O . GLU A 1 115 ? -17.025 16.029 -12.083 1.00 44.62 115 GLU A O 1
ATOM 953 N N . HIS A 1 116 ? -17.870 13.998 -11.724 1.00 41.91 116 HIS A N 1
ATOM 954 C CA . HIS A 1 116 ? -19.244 14.500 -11.537 1.00 41.91 116 HIS A CA 1
ATOM 955 C C . HIS A 1 116 ? -19.808 14.491 -10.103 1.00 41.91 116 HIS A C 1
ATOM 957 O O . HIS A 1 116 ? -20.917 14.986 -9.901 1.00 41.91 116 HIS A O 1
ATOM 963 N N . ALA A 1 117 ? -19.074 14.024 -9.087 1.00 43.28 117 ALA A N 1
ATOM 964 C CA . ALA A 1 117 ? -19.614 13.901 -7.722 1.00 43.28 117 ALA A CA 1
ATOM 965 C C . ALA A 1 117 ? -19.362 15.103 -6.782 1.00 43.28 117 ALA A C 1
ATOM 967 O O . ALA A 1 117 ? -19.866 15.106 -5.661 1.00 43.28 117 ALA A O 1
ATOM 968 N N . LEU A 1 118 ? -18.641 16.146 -7.212 1.00 44.03 118 LEU A N 1
ATOM 969 C CA . LEU A 1 118 ? -18.324 17.311 -6.362 1.00 44.03 118 LEU A CA 1
ATOM 970 C C . LEU A 1 118 ? -19.183 18.562 -6.626 1.00 44.03 118 LEU A C 1
ATOM 972 O O . LEU A 1 118 ? -18.897 19.617 -6.070 1.00 44.03 118 LEU A O 1
ATOM 976 N N . ARG A 1 119 ? -20.257 18.480 -7.429 1.00 43.75 119 ARG A N 1
ATOM 977 C CA . ARG A 1 119 ? -21.062 19.674 -7.767 1.00 43.75 119 ARG A CA 1
ATOM 978 C C . ARG A 1 119 ? -22.216 20.003 -6.809 1.00 43.75 119 ARG A C 1
ATOM 980 O O . ARG A 1 119 ? -22.839 21.029 -7.019 1.00 43.75 119 ARG A O 1
ATOM 987 N N . ASN A 1 120 ? -22.504 19.217 -5.770 1.00 40.22 120 ASN A N 1
ATOM 988 C CA . ASN A 1 120 ? -23.575 19.556 -4.818 1.00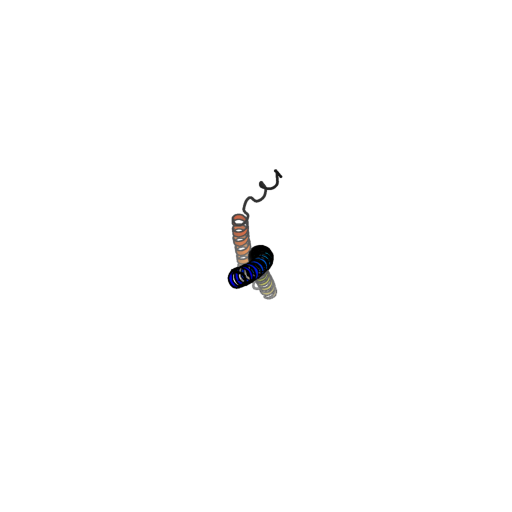 40.22 120 ASN A CA 1
ATOM 989 C C . ASN A 1 120 ? -23.253 19.092 -3.386 1.00 40.22 120 ASN A C 1
ATOM 991 O O . ASN A 1 120 ? -23.631 17.982 -3.010 1.00 40.22 120 ASN A O 1
ATOM 995 N N . LYS A 1 121 ? -22.603 19.947 -2.591 1.00 42.72 121 LYS A N 1
ATOM 996 C CA . LYS A 1 121 ? -22.788 20.061 -1.135 1.00 42.72 121 LYS A CA 1
ATOM 997 C C . LYS A 1 121 ? -22.595 21.513 -0.725 1.00 42.72 121 LYS A C 1
ATOM 999 O O . LYS A 1 121 ? -21.667 22.137 -1.282 1.00 42.72 121 LYS A O 1
#

Radius of gyration: 36.43 Å; chains: 1; bounding box: 68×26×106 Å